Protein AF-A0A660W437-F1 (afdb_monomer_lite)

Radius of gyration: 11.98 Å; chains: 1; bounding box: 28×30×22 Å

pLDDT: mean 85.7, std 14.76, range [43.09, 97.94]

Structure (mmCIF, N/CA/C/O backbone):
data_AF-A0A660W437-F1
#
_entry.id   AF-A0A660W437-F1
#
loop_
_atom_site.group_PDB
_atom_site.id
_atom_site.type_symbol
_atom_site.label_atom_id
_atom_site.label_alt_id
_atom_site.label_comp_id
_atom_site.label_asym_id
_atom_site.label_entity_id
_atom_site.label_seq_id
_atom_site.pdbx_PDB_ins_code
_atom_site.Cartn_x
_atom_site.Cartn_y
_atom_site.Cartn_z
_atom_site.occupancy
_atom_site.B_iso_or_equiv
_atom_site.auth_seq_id
_atom_site.auth_comp_id
_atom_site.auth_asym_id
_atom_site.auth_atom_id
_atom_site.pdbx_PDB_model_num
ATOM 1 N N . GLY A 1 1 ? -4.772 9.977 7.727 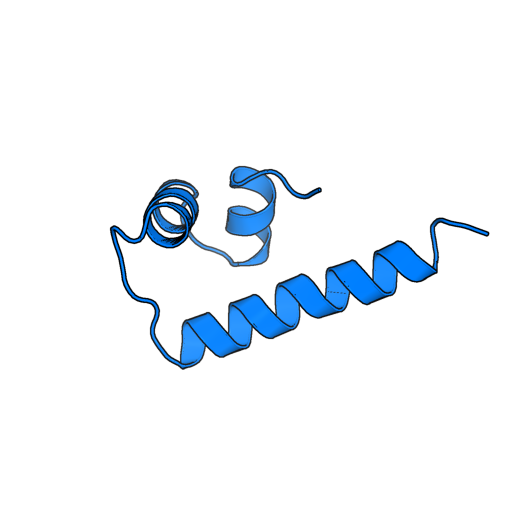1.00 74.94 1 GLY A N 1
ATOM 2 C CA . GLY A 1 1 ? -4.514 9.056 6.590 1.00 74.94 1 GLY A CA 1
ATOM 3 C C . GLY A 1 1 ? -4.985 7.651 6.939 1.00 74.94 1 GLY A C 1
ATOM 4 O O . GLY A 1 1 ? -5.324 7.442 8.093 1.00 74.94 1 GLY A O 1
ATOM 5 N N . LEU A 1 2 ? -5.052 6.711 5.984 1.00 86.94 2 LEU A N 1
ATOM 6 C CA . LEU A 1 2 ? -5.370 5.303 6.298 1.00 86.94 2 LEU A CA 1
ATOM 7 C C . LEU A 1 2 ? -4.152 4.627 6.927 1.00 86.94 2 LEU A C 1
ATOM 9 O O . LEU A 1 2 ? -3.033 4.870 6.483 1.00 86.94 2 LEU A O 1
ATOM 13 N N . THR A 1 3 ? -4.367 3.742 7.896 1.00 94.69 3 THR A N 1
ATOM 14 C CA . THR A 1 3 ? -3.310 2.819 8.330 1.00 94.69 3 THR A CA 1
ATOM 15 C C . THR A 1 3 ? -3.083 1.737 7.271 1.00 94.69 3 THR A C 1
ATOM 17 O O . THR A 1 3 ? -3.987 1.423 6.487 1.00 94.69 3 THR A O 1
ATOM 20 N N . GLN A 1 4 ? -1.908 1.098 7.276 1.00 96.06 4 GLN A N 1
ATOM 21 C CA . GLN A 1 4 ? -1.620 -0.032 6.381 1.00 96.06 4 GLN A CA 1
ATOM 22 C C . GLN A 1 4 ? -2.658 -1.160 6.538 1.00 96.06 4 GLN A C 1
ATOM 24 O O . GLN A 1 4 ? -3.072 -1.759 5.550 1.00 96.06 4 GLN A O 1
ATOM 29 N N . ALA A 1 5 ? -3.139 -1.412 7.762 1.00 96.94 5 ALA A N 1
ATOM 30 C CA . ALA A 1 5 ? -4.180 -2.404 8.032 1.00 96.94 5 ALA A CA 1
ATOM 31 C C . ALA A 1 5 ? -5.539 -2.012 7.424 1.00 96.94 5 ALA A C 1
ATOM 33 O O . ALA A 1 5 ? -6.222 -2.847 6.831 1.00 96.94 5 ALA A O 1
ATOM 34 N N . GLN A 1 6 ? -5.924 -0.736 7.516 1.00 94.62 6 GLN A N 1
ATOM 35 C CA . GLN A 1 6 ? -7.159 -0.238 6.904 1.00 94.62 6 GLN A CA 1
ATOM 36 C C . GLN A 1 6 ? -7.091 -0.281 5.375 1.00 94.62 6 GLN A C 1
ATOM 38 O O . GLN A 1 6 ? -8.063 -0.678 4.730 1.00 94.62 6 GLN A O 1
ATOM 43 N N . LEU A 1 7 ? -5.951 0.094 4.789 1.00 94.12 7 LEU A N 1
ATOM 44 C CA . LEU A 1 7 ? -5.738 0.004 3.347 1.00 94.12 7 LEU A CA 1
ATOM 45 C C . LEU A 1 7 ? -5.785 -1.455 2.878 1.00 94.12 7 LEU A C 1
ATOM 47 O O . LEU A 1 7 ? -6.484 -1.768 1.918 1.00 94.12 7 LEU A O 1
ATOM 51 N N . ALA A 1 8 ? -5.128 -2.360 3.603 1.00 95.50 8 ALA A N 1
ATOM 52 C CA . ALA A 1 8 ? -5.141 -3.788 3.315 1.00 95.50 8 ALA A CA 1
ATOM 53 C C . ALA A 1 8 ? -6.554 -4.381 3.365 1.00 95.50 8 ALA A C 1
ATOM 55 O O . ALA A 1 8 ? -6.952 -5.081 2.436 1.00 95.50 8 ALA A O 1
ATOM 56 N N . LYS A 1 9 ? -7.348 -4.021 4.384 1.00 95.44 9 LYS A N 1
ATOM 57 C CA . LYS A 1 9 ? -8.757 -4.424 4.499 1.00 95.44 9 L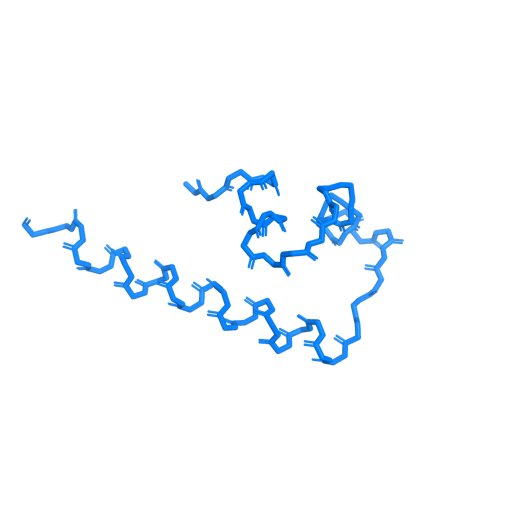YS A CA 1
ATOM 58 C C . LYS A 1 9 ? -9.587 -3.937 3.310 1.00 95.44 9 LYS A C 1
ATOM 60 O O . LYS A 1 9 ? -10.341 -4.717 2.745 1.00 95.44 9 LYS A O 1
ATOM 65 N N . ARG A 1 10 ? -9.430 -2.672 2.901 1.00 92.81 10 ARG A N 1
ATOM 66 C CA . ARG A 1 10 ? -10.160 -2.092 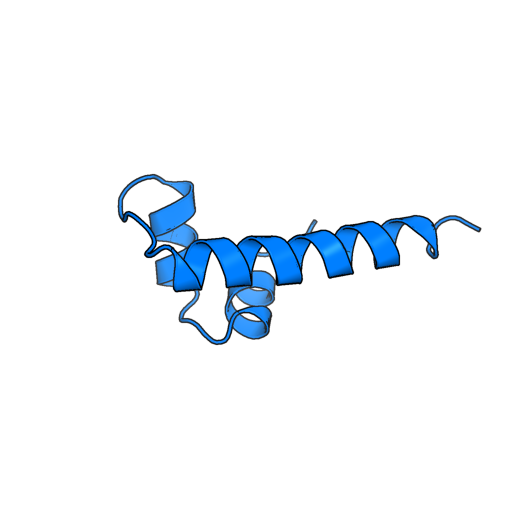1.754 1.00 92.81 10 ARG A CA 1
ATOM 67 C C . ARG A 1 10 ? -9.758 -2.708 0.420 1.00 92.81 10 ARG A C 1
ATOM 69 O O . ARG A 1 10 ? -10.586 -2.842 -0.472 1.00 92.81 10 ARG A O 1
ATOM 76 N N . LEU A 1 11 ? -8.486 -3.062 0.286 1.00 92.62 11 LEU A N 1
ATOM 77 C CA . LEU A 1 11 ? -7.979 -3.760 -0.881 1.00 92.62 11 LEU A CA 1
ATOM 78 C C . LEU A 1 11 ? -8.337 -5.256 -0.832 1.00 92.62 11 LEU A C 1
ATOM 80 O O . LEU A 1 11 ? -8.383 -5.887 -1.872 1.00 92.62 11 LEU A O 1
ATOM 84 N N . GLY A 1 12 ? -8.609 -5.858 0.323 1.00 94.56 12 GLY A N 1
ATOM 85 C CA . GLY A 1 12 ? -8.783 -7.310 0.425 1.00 94.56 12 GLY A CA 1
ATOM 86 C C . GLY A 1 12 ? -7.465 -8.059 0.195 1.00 94.56 12 GLY A C 1
ATOM 87 O O . GLY A 1 12 ? -7.417 -9.038 -0.543 1.00 94.56 12 GLY A O 1
ATOM 88 N N . ILE A 1 13 ? -6.369 -7.550 0.765 1.00 95.19 13 ILE A N 1
ATOM 89 C CA . ILE A 1 13 ? -5.050 -8.206 0.806 1.00 95.19 13 ILE A CA 1
ATOM 90 C C . ILE A 1 13 ? -4.528 -8.236 2.237 1.00 95.19 13 ILE A C 1
ATOM 92 O O . ILE A 1 13 ? -5.054 -7.569 3.126 1.00 95.19 13 ILE A O 1
ATOM 96 N N . ARG A 1 14 ? -3.460 -9.000 2.461 1.00 97.19 14 ARG A N 1
ATOM 97 C CA . ARG A 1 14 ? -2.751 -9.013 3.740 1.00 97.19 14 ARG A CA 1
ATOM 98 C C . ARG A 1 14 ? -2.006 -7.690 3.951 1.00 97.19 14 ARG A C 1
ATOM 100 O O . ARG A 1 14 ? -1.484 -7.111 3.000 1.00 97.19 14 ARG A O 1
ATOM 107 N N . GLN A 1 15 ? -1.931 -7.216 5.195 1.00 97.94 15 GLN A N 1
ATOM 108 C CA . GLN A 1 15 ? -1.272 -5.944 5.520 1.00 97.94 15 GLN A CA 1
ATOM 109 C C . GLN A 1 15 ? 0.226 -5.950 5.196 1.00 97.94 15 GLN A C 1
ATOM 111 O O . GLN A 1 15 ? 0.742 -4.937 4.724 1.00 97.94 15 GLN A O 1
ATOM 116 N N . ASN A 1 16 ? 0.903 -7.090 5.347 1.00 97.62 16 ASN A N 1
ATOM 117 C CA . ASN A 1 16 ? 2.310 -7.213 4.972 1.00 97.62 16 ASN A CA 1
ATOM 118 C C . ASN A 1 16 ? 2.544 -6.908 3.480 1.00 97.62 16 ASN A C 1
ATOM 120 O O . ASN A 1 16 ? 3.541 -6.282 3.148 1.00 97.62 16 ASN A O 1
ATOM 124 N N . MET A 1 17 ? 1.588 -7.229 2.599 1.00 96.31 17 MET A N 1
ATOM 125 C CA . MET A 1 17 ? 1.680 -6.886 1.176 1.00 96.31 17 MET A CA 1
ATOM 126 C C . MET A 1 17 ? 1.666 -5.374 0.941 1.00 96.31 17 MET A C 1
ATOM 128 O O . MET A 1 17 ? 2.409 -4.890 0.097 1.00 96.31 17 MET A O 1
ATOM 132 N N . VAL A 1 18 ? 0.850 -4.621 1.689 1.00 95.88 18 VAL A N 1
ATOM 133 C CA . VAL A 1 18 ? 0.858 -3.147 1.637 1.00 95.88 18 VAL A CA 1
ATOM 134 C C . VAL A 1 18 ? 2.217 -2.614 2.086 1.00 95.88 18 VAL A C 1
ATOM 136 O O . VAL A 1 18 ? 2.823 -1.797 1.402 1.00 95.88 18 VAL A O 1
ATOM 139 N N . SER A 1 19 ? 2.721 -3.144 3.199 1.00 97.31 19 SER A N 1
ATOM 140 C CA . SER A 1 19 ? 4.044 -2.824 3.735 1.00 97.31 19 SER A CA 1
ATOM 141 C C . SER A 1 19 ? 5.179 -3.097 2.734 1.00 97.31 19 SER A C 1
ATOM 143 O O . SER A 1 19 ? 6.129 -2.315 2.674 1.00 97.31 19 SER A O 1
ATOM 145 N N . ASP A 1 20 ? 5.094 -4.181 1.958 1.00 97.06 20 ASP A N 1
ATOM 146 C CA . ASP A 1 20 ? 6.080 -4.528 0.930 1.00 97.06 20 ASP A CA 1
ATOM 147 C C . ASP A 1 20 ? 6.010 -3.592 -0.279 1.00 97.06 20 ASP A C 1
ATOM 149 O O . ASP A 1 20 ? 7.057 -3.198 -0.795 1.00 97.06 20 ASP A O 1
ATOM 153 N N . TYR A 1 21 ? 4.805 -3.194 -0.704 1.00 94.12 21 TYR A N 1
ATOM 154 C CA . TYR A 1 21 ? 4.632 -2.209 -1.775 1.00 94.12 21 TYR A CA 1
ATOM 155 C C . TYR A 1 21 ? 5.220 -0.849 -1.390 1.00 94.12 21 TYR A C 1
ATOM 157 O O . TYR A 1 21 ? 5.985 -0.273 -2.157 1.00 94.12 21 TYR A O 1
ATOM 165 N N . GLU A 1 22 ? 4.921 -0.354 -0.188 1.00 91.44 22 GLU A N 1
ATOM 166 C CA . GLU A 1 22 ? 5.407 0.951 0.285 1.00 91.44 22 GLU A CA 1
ATOM 167 C C . GLU A 1 22 ? 6.931 0.994 0.457 1.00 91.44 22 GLU A C 1
ATOM 169 O O . GLU A 1 22 ? 7.545 2.044 0.302 1.00 91.44 22 GLU A O 1
ATOM 174 N N . ARG A 1 23 ? 7.554 -0.153 0.750 1.00 96.06 23 ARG A N 1
ATOM 175 C CA . ARG A 1 23 ? 9.014 -0.285 0.872 1.00 96.06 23 ARG A CA 1
ATOM 176 C C . ARG 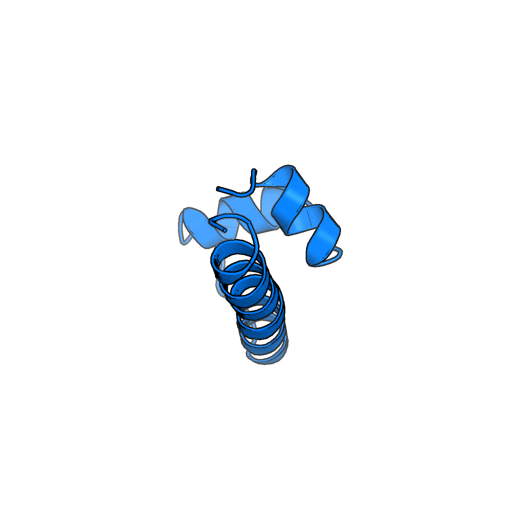A 1 23 ? 9.705 -0.673 -0.436 1.00 96.06 23 ARG A C 1
ATOM 178 O O . ARG A 1 23 ? 10.904 -0.935 -0.414 1.00 96.06 23 ARG A O 1
ATOM 185 N N . GLY A 1 24 ? 8.967 -0.784 -1.542 1.00 93.38 24 GLY A N 1
ATOM 186 C CA . GLY A 1 24 ? 9.511 -1.182 -2.844 1.00 93.38 24 GLY A CA 1
ATOM 187 C C . GLY A 1 24 ? 10.019 -2.627 -2.910 1.00 93.38 24 GLY A C 1
ATOM 188 O O . GLY A 1 24 ? 10.704 -2.993 -3.857 1.00 93.38 24 GLY A O 1
ATOM 189 N N . ARG A 1 25 ? 9.683 -3.474 -1.929 1.00 94.31 25 ARG A N 1
ATOM 190 C CA . ARG A 1 25 ? 10.096 -4.890 -1.887 1.00 94.31 25 ARG A CA 1
ATOM 191 C C . ARG A 1 25 ? 9.290 -5.767 -2.839 1.00 94.31 25 ARG A C 1
ATOM 193 O O . ARG A 1 25 ? 9.644 -6.920 -3.069 1.00 94.31 25 ARG A O 1
ATOM 200 N N . ARG A 1 26 ? 8.176 -5.242 -3.349 1.00 93.00 26 ARG A N 1
ATOM 201 C CA . ARG A 1 26 ? 7.278 -5.945 -4.256 1.00 93.00 26 ARG A CA 1
ATOM 202 C C . ARG A 1 26 ? 6.724 -4.992 -5.306 1.00 93.00 26 ARG A C 1
ATOM 204 O O . ARG A 1 26 ? 6.283 -3.895 -4.979 1.00 93.00 26 ARG A O 1
ATOM 211 N N . THR A 1 27 ? 6.671 -5.452 -6.550 1.00 91.75 27 THR A N 1
ATOM 212 C CA . THR A 1 27 ? 5.937 -4.795 -7.634 1.00 91.75 27 THR A CA 1
ATOM 213 C C . THR A 1 27 ? 4.475 -5.243 -7.645 1.00 91.75 27 THR A C 1
ATOM 215 O O . THR A 1 27 ? 4.134 -6.373 -7.283 1.00 91.75 27 THR A O 1
ATOM 218 N N . TYR A 1 28 ? 3.576 -4.345 -8.032 1.00 90.12 28 TYR A N 1
ATOM 219 C CA . TYR A 1 28 ? 2.158 -4.652 -8.198 1.00 90.12 28 TYR A CA 1
ATOM 220 C C . TYR A 1 28 ? 1.843 -4.970 -9.664 1.00 90.12 28 TYR A C 1
ATOM 222 O O . TYR A 1 28 ? 2.463 -4.427 -10.572 1.00 90.12 28 TYR A O 1
ATOM 230 N N . SER A 1 29 ? 0.857 -5.839 -9.895 1.00 92.75 29 SER A N 1
ATOM 231 C CA . SER A 1 29 ? 0.293 -6.049 -11.233 1.00 92.75 29 SER A CA 1
ATOM 232 C C . SER A 1 29 ? -0.590 -4.872 -11.648 1.00 92.75 29 SER A C 1
ATOM 234 O O . SER A 1 29 ? -1.114 -4.154 -10.791 1.00 92.75 29 SER A O 1
ATOM 236 N N . ASP A 1 30 ? -0.868 -4.732 -12.944 1.00 93.31 30 ASP A N 1
ATOM 237 C CA . ASP A 1 30 ? -1.763 -3.682 -13.449 1.00 93.31 30 ASP A CA 1
ATOM 238 C C . ASP A 1 30 ? -3.158 -3.736 -12.812 1.00 93.31 30 ASP A C 1
ATOM 240 O O . ASP A 1 30 ? -3.770 -2.710 -12.513 1.00 93.31 30 ASP A O 1
ATOM 244 N N . ALA A 1 31 ? -3.671 -4.942 -12.550 1.00 93.12 31 ALA A N 1
ATOM 245 C CA . ALA A 1 31 ? -4.945 -5.125 -11.860 1.00 93.12 31 ALA A CA 1
ATOM 246 C C . ALA A 1 31 ? -4.905 -4.566 -10.427 1.00 93.12 31 ALA A C 1
ATOM 248 O O . ALA A 1 31 ? -5.856 -3.922 -9.979 1.00 93.12 31 ALA A O 1
ATOM 249 N N . MET A 1 32 ? -3.792 -4.771 -9.719 1.00 94.00 32 MET A N 1
ATOM 250 C CA . MET A 1 32 ? -3.591 -4.230 -8.378 1.00 94.00 32 MET A CA 1
ATOM 251 C C . MET A 1 32 ? -3.402 -2.710 -8.404 1.00 94.00 32 MET A C 1
ATOM 253 O O . MET A 1 32 ? -3.982 -2.030 -7.561 1.00 94.00 32 MET A O 1
ATOM 257 N N . ALA A 1 33 ? -2.674 -2.173 -9.388 1.00 92.25 33 ALA A N 1
ATOM 258 C CA . ALA A 1 33 ? -2.521 -0.732 -9.591 1.00 92.25 33 ALA A CA 1
ATOM 259 C C . ALA A 1 33 ? -3.882 -0.049 -9.806 1.00 92.25 33 ALA A C 1
ATOM 261 O O . ALA A 1 33 ? -4.207 0.928 -9.128 1.00 92.25 33 ALA A O 1
ATOM 262 N N . ARG A 1 34 ? -4.734 -0.619 -10.674 1.00 93.19 34 ARG A N 1
ATOM 263 C CA . ARG A 1 34 ? -6.112 -0.141 -10.890 1.00 93.19 34 ARG A CA 1
ATOM 264 C C . ARG A 1 34 ? -6.930 -0.159 -9.601 1.00 93.19 34 ARG A C 1
ATOM 266 O O . ARG A 1 34 ? -7.636 0.805 -9.299 1.00 93.19 34 ARG A O 1
ATOM 273 N N . ARG A 1 35 ? -6.825 -1.238 -8.820 1.00 92.56 35 ARG A N 1
ATOM 274 C CA . ARG A 1 35 ? -7.543 -1.372 -7.547 1.00 92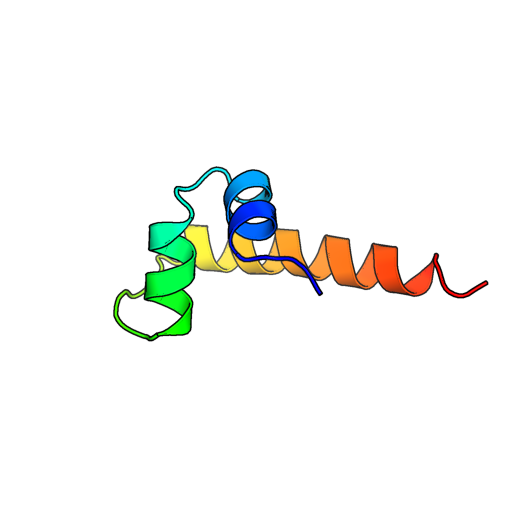.56 35 ARG A CA 1
ATOM 275 C C . ARG A 1 35 ? -7.075 -0.344 -6.513 1.00 92.56 35 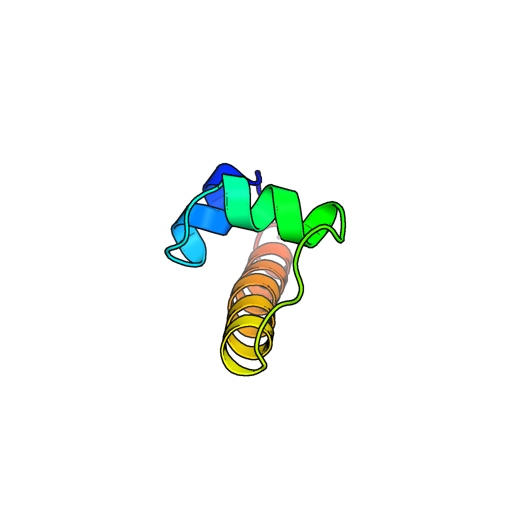ARG A C 1
ATOM 277 O O . ARG A 1 35 ? -7.918 0.298 -5.896 1.00 92.56 35 ARG A O 1
ATOM 284 N N . LEU A 1 36 ? -5.761 -0.147 -6.376 1.00 90.81 36 LEU A N 1
ATOM 285 C CA . LEU A 1 36 ? -5.154 0.897 -5.540 1.00 90.81 36 LEU A CA 1
ATOM 286 C C . LEU A 1 36 ? -5.676 2.286 -5.915 1.00 90.81 36 LEU A C 1
ATOM 288 O O . LEU A 1 36 ? -6.170 3.004 -5.045 1.00 90.81 36 LEU A O 1
ATOM 292 N N . GLY A 1 37 ? -5.649 2.624 -7.208 1.00 90.44 37 GLY A N 1
ATOM 293 C CA . GLY A 1 37 ? -6.168 3.893 -7.713 1.00 90.44 37 GLY A CA 1
ATOM 294 C C . GLY A 1 37 ? -7.637 4.117 -7.343 1.00 90.44 37 GLY A C 1
ATOM 295 O O . GLY A 1 37 ? -7.981 5.169 -6.811 1.00 90.44 37 GLY A O 1
ATOM 296 N N . LYS A 1 38 ? -8.501 3.111 -7.540 1.00 89.88 38 LYS A N 1
ATOM 297 C CA . LYS A 1 38 ? -9.925 3.195 -7.167 1.00 89.88 38 LYS A CA 1
ATOM 298 C C . LYS A 1 38 ? -10.113 3.403 -5.660 1.00 89.88 38 LYS A C 1
ATOM 300 O O . LYS A 1 38 ? -10.870 4.278 -5.253 1.00 89.88 38 LYS A O 1
ATOM 305 N N . THR A 1 39 ? -9.417 2.632 -4.823 1.00 88.88 39 THR A N 1
ATOM 306 C CA . THR A 1 39 ? -9.543 2.724 -3.358 1.00 88.88 39 THR A CA 1
ATOM 307 C C . THR A 1 39 ? -9.081 4.077 -2.811 1.00 88.88 39 THR A C 1
ATOM 309 O O . THR A 1 39 ? -9.692 4.591 -1.872 1.00 88.88 39 THR A O 1
ATOM 312 N N . LEU A 1 40 ? -8.018 4.658 -3.376 1.00 85.81 40 LEU A N 1
ATOM 313 C CA . LEU A 1 40 ? -7.495 5.953 -2.938 1.00 85.81 40 LEU A CA 1
ATOM 314 C C . LEU A 1 40 ? -8.346 7.127 -3.438 1.00 85.81 40 LEU A C 1
ATOM 316 O O . LEU A 1 40 ? -8.616 8.027 -2.646 1.00 85.81 40 LEU A O 1
ATOM 320 N N . LYS A 1 41 ? -8.863 7.081 -4.675 1.00 81.19 41 LYS A N 1
ATOM 321 C CA . LYS A 1 41 ? -9.785 8.106 -5.204 1.00 81.19 41 LYS A CA 1
ATOM 322 C C . LYS A 1 41 ? -11.098 8.190 -4.418 1.00 81.19 41 LYS A C 1
ATOM 324 O O . LYS A 1 41 ? -11.504 9.280 -4.040 1.00 81.19 41 LYS A O 1
ATOM 329 N N . VAL A 1 42 ? -11.681 7.051 -4.026 1.00 72.81 42 VAL A N 1
ATOM 330 C CA . VAL A 1 42 ? -12.851 7.015 -3.115 1.00 72.81 42 VAL A CA 1
ATOM 331 C C . VAL A 1 42 ? -12.543 7.674 -1.759 1.00 72.81 42 VAL A C 1
ATOM 333 O O . VAL A 1 42 ? -13.434 8.205 -1.091 1.00 72.81 42 VAL A O 1
ATOM 336 N N . LYS A 1 43 ? -11.276 7.648 -1.320 1.00 66.75 43 LYS A N 1
ATOM 337 C CA . LYS A 1 43 ? -10.841 8.344 -0.102 1.00 66.75 43 LYS A CA 1
ATOM 338 C C . LYS A 1 43 ? -10.706 9.852 -0.319 1.00 66.75 43 LYS A C 1
ATOM 340 O O . LYS A 1 43 ? -11.019 10.600 0.599 1.00 66.75 43 LYS A O 1
ATOM 345 N N . GLU A 1 44 ? -10.209 10.294 -1.473 1.00 63.00 44 GLU A N 1
ATOM 346 C CA . GLU A 1 44 ? -10.141 11.722 -1.817 1.00 63.00 44 GLU A CA 1
ATOM 347 C C . GLU A 1 44 ? -11.534 12.344 -1.897 1.00 63.00 44 GLU A C 1
ATOM 349 O O . GLU A 1 44 ? -11.747 13.422 -1.351 1.00 63.00 44 GLU A O 1
ATOM 354 N N . GLU A 1 45 ? -12.494 11.639 -2.494 1.00 65.56 45 GLU A N 1
ATOM 355 C CA . GLU A 1 45 ? -13.899 12.060 -2.526 1.00 65.56 45 GLU A CA 1
ATOM 356 C C . GLU A 1 45 ? -14.477 12.197 -1.107 1.00 65.56 45 GLU A C 1
ATOM 358 O O . GLU A 1 45 ? -15.042 13.233 -0.772 1.00 65.56 45 GLU A O 1
ATOM 363 N N . HIS A 1 46 ? -14.243 11.223 -0.218 1.00 60.28 46 HIS A N 1
ATOM 364 C CA . HIS A 1 46 ? -14.672 11.327 1.186 1.00 60.28 46 HIS A CA 1
ATOM 365 C C . HIS A 1 46 ? -13.983 12.454 1.970 1.00 60.28 46 HIS A C 1
ATOM 367 O O . HIS A 1 46 ? -14.596 13.033 2.864 1.00 60.28 46 HIS A O 1
ATOM 373 N N . LEU A 1 47 ? -12.721 12.775 1.668 1.00 60.19 47 LEU A N 1
ATOM 374 C CA . LEU A 1 47 ? -12.021 13.884 2.324 1.00 60.19 47 LEU A CA 1
ATOM 375 C C . LEU A 1 47 ? -12.647 15.243 1.981 1.00 60.19 47 LEU A C 1
ATOM 377 O O . LEU A 1 47 ? -12.669 16.125 2.836 1.00 60.19 47 LEU A O 1
ATOM 381 N N . LYS A 1 48 ? -13.195 15.404 0.771 1.00 58.69 48 LYS A N 1
ATOM 382 C CA . LYS A 1 48 ? -13.848 16.652 0.344 1.00 58.69 48 LYS A CA 1
ATOM 383 C C . LYS A 1 48 ? -15.173 16.924 1.067 1.00 58.69 48 LYS A C 1
ATOM 385 O O . LYS A 1 48 ? -15.555 18.081 1.168 1.00 58.69 48 LYS A O 1
ATOM 390 N N . HIS A 1 49 ? -15.841 15.898 1.600 1.00 54.75 49 HIS A N 1
ATOM 391 C CA . HIS A 1 49 ? -17.142 16.036 2.273 1.00 54.75 49 HIS A CA 1
ATOM 392 C C . HIS A 1 49 ? -17.068 16.129 3.804 1.00 54.75 49 HIS A C 1
ATOM 394 O O . HIS A 1 49 ? -18.044 16.517 4.430 1.00 54.75 49 HIS A O 1
ATOM 400 N N . ALA A 1 50 ? -15.931 15.792 4.419 1.00 52.34 50 ALA A N 1
ATOM 401 C CA . ALA A 1 50 ? -15.753 15.853 5.875 1.00 52.34 50 ALA A CA 1
ATOM 402 C C . ALA A 1 50 ? -15.225 17.213 6.384 1.00 52.34 50 ALA A C 1
ATOM 404 O O . ALA A 1 50 ? -14.833 17.315 7.542 1.00 52.34 50 ALA A O 1
ATOM 405 N N . SER A 1 51 ? -15.169 18.231 5.517 1.00 52.59 51 SER A N 1
ATOM 406 C CA . SER A 1 51 ? -14.628 19.569 5.822 1.00 52.59 51 SER A CA 1
ATOM 407 C C . SER A 1 51 ? -15.675 20.686 5.668 1.00 52.59 51 SER A C 1
ATOM 409 O O . SER A 1 51 ? -15.310 21.819 5.366 1.00 52.59 51 SER A O 1
ATOM 411 N N . SER A 1 52 ? -16.966 20.369 5.804 1.00 43.09 52 SER A N 1
ATOM 412 C CA . SER A 1 52 ? -18.082 21.327 5.730 1.00 43.09 52 SER A CA 1
ATOM 413 C C . SER A 1 52 ? -18.836 21.391 7.047 1.00 43.09 52 SER A C 1
ATOM 415 O O . SER A 1 52 ? -19.010 20.312 7.656 1.00 43.09 52 SER A O 1
#

Sequence (52 aa):
GLTQAQLAKRLGIRQNMVSDYERGRRTYSDAMARRLGKTLKVKEEHLKHASS

Secondary structure (DSSP, 8-state):
---HHHHHHHHTS-HHHHHHHHTTSSPPPHHHHHHHHHHHHHHHHHHHHTT-

Foldseek 3Di:
DDDLCRLCVQLVHDSVVSVCVVVVVDDDDPVSVVSSVVSVVVVVVVVVPVPD